Protein AF-S4RSB9-F1 (afdb_monomer)

Organism: Petromyzon marinus (NCBI:txid7757)

Foldseek 3Di:
DAAQQPDKDFDDDPDDLVVVLVLLVFFPWKKKKKKKKWALFAELLVNSKFWAFSVGDTFSEAACDDTPPNAANCLVVQNAPDGPDRHVRNVSHRDITMTIHMDIPSVGDDTGMITHHQQDDPPRTDMDMDIGDMDTHDGDDPD

Secondary structure (DSSP, 8-state):
--STT-EEEEPP-SS-HHHHHHHHHH-SEEEEEEEEEEES---TTTTS-EEE-T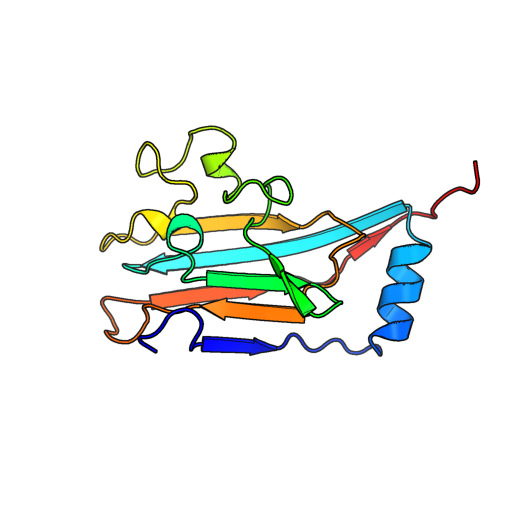TS-EE---TTS-TTSS--HHHHTT--SSTT-SSGGGG-SSS-EEEEEEE--TTTPSP-EEEE----STTTSEEEEEEEEEEEES-----

Radius of gyration: 15.5 Å; Cα contacts (8 Å, |Δi|>4): 371; chains: 1; bounding box: 35×28×47 Å

Solvent-accessible surface area (backbone atoms only — not comparable to full-atom values): 7448 Å² total; per-residue (Å²): 60,59,53,68,37,66,38,73,45,75,58,85,65,98,63,56,68,70,60,53,50,51,51,49,68,47,21,60,44,36,39,30,41,36,36,42,38,31,18,33,21,53,20,50,68,76,65,14,24,38,38,22,24,60,89,66,48,80,36,50,37,41,20,56,31,58,87,78,64,42,20,18,36,38,33,74,68,76,63,22,86,43,82,92,30,31,29,35,39,47,54,50,38,90,53,84,32,59,46,56,30,45,43,57,56,55,91,41,49,56,72,36,32,40,30,35,18,37,37,55,57,65,90,54,14,41,76,50,76,48,79,51,69,78,44,70,43,75,61,48,76,92,125

Nearest PDB structures (foldseek):
  6snb-assembly1_A  TM=2.068E-01  e=1.622E+00  Coxsackievirus A10
  6cv4-assembly1_A  TM=1.527E-01  e=1.059E+00  enterovirus D68

pLDDT: mean 96.24, std 5.79, range [49.41, 98.75]

Structure (mmCIF, N/CA/C/O backbone):
data_AF-S4RSB9-F1
#
_entry.id   AF-S4RSB9-F1
#
loop_
_atom_site.group_PDB
_atom_site.id
_atom_site.type_symbol
_atom_site.label_atom_id
_atom_site.label_alt_id
_atom_site.label_comp_id
_atom_site.label_asym_id
_atom_site.label_entity_id
_atom_site.label_seq_id
_atom_site.pdbx_PDB_ins_code
_atom_site.Cartn_x
_atom_site.Cartn_y
_atom_site.Cartn_z
_atom_site.occupancy
_atom_site.B_iso_or_equiv
_atom_site.auth_seq_id
_atom_site.auth_comp_id
_atom_site.auth_asym_id
_atom_site.auth_atom_id
_atom_site.pdbx_PDB_model_num
ATOM 1 N N . CYS A 1 1 ? -3.432 -10.013 -15.093 1.00 89.88 1 CYS A N 1
ATOM 2 C CA . CYS A 1 1 ? -4.358 -8.900 -14.818 1.00 89.88 1 CYS A CA 1
ATOM 3 C C . CYS A 1 1 ? -3.690 -7.659 -15.384 1.00 89.88 1 CYS A C 1
ATOM 5 O O . CYS A 1 1 ? -2.591 -7.373 -14.948 1.00 89.88 1 CYS A O 1
ATOM 7 N N . GLU A 1 2 ? -4.288 -7.012 -16.389 1.00 94.44 2 GLU A N 1
ATOM 8 C CA . GLU A 1 2 ? -3.672 -5.859 -17.068 1.00 94.44 2 GLU A CA 1
ATOM 9 C C . GLU A 1 2 ? -4.026 -4.541 -16.376 1.00 94.44 2 GLU A C 1
ATOM 11 O O . GLU A 1 2 ? -3.176 -3.904 -15.784 1.00 94.44 2 GLU A O 1
ATOM 16 N N . GLU A 1 3 ? -5.303 -4.162 -16.384 1.00 97.69 3 GLU A N 1
ATOM 17 C CA . GLU A 1 3 ? -5.776 -2.844 -15.956 1.00 97.69 3 GLU A CA 1
ATOM 18 C C . GLU A 1 3 ? -5.445 -2.472 -14.496 1.00 97.69 3 GLU A C 1
ATOM 20 O O . GLU A 1 3 ? -5.325 -3.316 -13.605 1.00 97.69 3 GLU A O 1
ATOM 25 N N . ALA A 1 4 ? -5.380 -1.166 -14.219 1.00 97.94 4 ALA A N 1
ATOM 26 C CA . ALA A 1 4 ? -5.170 -0.644 -12.872 1.00 97.94 4 ALA A CA 1
ATOM 27 C C . ALA A 1 4 ? -6.185 -1.229 -11.869 1.00 97.94 4 ALA A C 1
ATOM 29 O O . ALA A 1 4 ? -7.395 -1.012 -11.967 1.00 97.94 4 ALA A O 1
ATOM 30 N N . GLY A 1 5 ? -5.683 -1.962 -10.874 1.00 97.75 5 GLY A N 1
ATOM 31 C CA . GLY A 1 5 ? -6.495 -2.554 -9.815 1.00 97.75 5 GLY A CA 1
ATOM 32 C C . GLY A 1 5 ? -7.402 -3.720 -10.224 1.00 97.75 5 GLY A C 1
ATOM 33 O O . GLY A 1 5 ? -8.303 -4.042 -9.439 1.00 97.75 5 GLY A O 1
ATOM 34 N N . CYS A 1 6 ? -7.204 -4.358 -11.390 1.00 97.69 6 CYS A N 1
ATOM 35 C CA . CYS A 1 6 ? -8.009 -5.527 -11.776 1.00 97.69 6 CYS A CA 1
ATOM 36 C C . CYS A 1 6 ? -7.836 -6.726 -10.838 1.00 97.69 6 CYS A C 1
ATOM 38 O O . CYS A 1 6 ? -8.755 -7.533 -10.689 1.00 97.69 6 CYS A O 1
ATOM 40 N N . TYR A 1 7 ? -6.690 -6.848 -10.169 1.00 98.00 7 TYR A N 1
ATOM 41 C CA . TYR A 1 7 ? -6.513 -7.805 -9.094 1.00 98.00 7 TYR A CA 1
ATOM 42 C C . TYR A 1 7 ? -7.106 -7.203 -7.830 1.00 98.00 7 TYR A C 1
ATOM 44 O O . TYR A 1 7 ? -6.741 -6.096 -7.435 1.00 98.00 7 TYR A O 1
ATOM 52 N N . ARG A 1 8 ? -7.981 -7.956 -7.162 1.00 98.06 8 ARG A N 1
ATOM 53 C CA . ARG A 1 8 ? -8.557 -7.585 -5.871 1.00 98.06 8 ARG A CA 1
ATOM 54 C C . ARG A 1 8 ? -8.373 -8.713 -4.869 1.00 98.06 8 ARG A C 1
ATOM 56 O O . ARG A 1 8 ? -8.769 -9.852 -5.113 1.00 98.06 8 ARG A O 1
ATOM 63 N N . ARG A 1 9 ? -7.854 -8.370 -3.692 1.00 98.06 9 ARG A N 1
ATOM 64 C CA . ARG A 1 9 ? -7.848 -9.239 -2.516 1.00 98.06 9 ARG A CA 1
ATOM 65 C C . ARG A 1 9 ? -8.652 -8.607 -1.393 1.00 98.06 9 ARG A C 1
ATOM 67 O O . ARG A 1 9 ? -8.167 -7.699 -0.727 1.00 98.06 9 ARG A O 1
ATOM 74 N N . ASP A 1 10 ? -9.848 -9.129 -1.146 1.00 98.06 10 ASP A N 1
ATOM 75 C CA . ASP A 1 10 ? -10.603 -8.813 0.066 1.00 98.06 10 ASP A CA 1
ATOM 76 C C . ASP A 1 10 ? -9.961 -9.474 1.292 1.00 98.06 10 ASP A C 1
ATOM 78 O O . ASP A 1 10 ? -9.631 -10.667 1.279 1.00 98.06 10 ASP A O 1
ATOM 82 N N . VAL A 1 11 ? -9.789 -8.699 2.363 1.00 97.44 11 VAL A N 1
ATOM 83 C CA . VAL A 1 11 ? -9.271 -9.198 3.638 1.00 97.44 11 VAL A CA 1
ATOM 84 C C . VAL A 1 11 ? -10.426 -9.723 4.470 1.00 97.44 11 VAL A C 1
ATOM 86 O O . VAL A 1 11 ? -11.398 -9.018 4.742 1.00 97.44 11 VAL A O 1
ATOM 89 N N . ARG A 1 12 ? -10.311 -10.984 4.886 1.00 95.56 12 ARG A N 1
ATOM 90 C CA . ARG A 1 12 ? -11.262 -11.618 5.795 1.00 95.56 12 ARG A CA 1
ATOM 91 C C . ARG A 1 12 ? -10.702 -11.576 7.207 1.00 95.56 12 ARG A C 1
ATOM 93 O O . ARG A 1 12 ? -9.569 -11.990 7.436 1.00 95.56 12 ARG A O 1
ATOM 100 N N . TYR A 1 13 ? -11.519 -11.080 8.122 1.00 96.19 13 TYR A N 1
ATOM 101 C CA . TYR A 1 13 ? -11.267 -11.108 9.553 1.00 96.19 13 TYR A CA 1
ATOM 102 C C . TYR A 1 13 ? -12.270 -12.057 10.203 1.00 96.19 13 TYR A C 1
ATOM 104 O O . TYR A 1 13 ? -13.412 -12.137 9.751 1.00 96.19 13 TYR A O 1
ATOM 112 N N . ASP A 1 14 ? -11.859 -12.731 11.275 1.00 95.25 14 ASP A N 1
ATOM 113 C CA . ASP A 1 14 ? -12.736 -13.661 12.000 1.00 95.25 14 ASP A CA 1
ATOM 114 C C . ASP A 1 14 ? -13.876 -12.927 12.730 1.00 95.25 14 ASP A C 1
ATOM 116 O O . ASP A 1 14 ? -14.981 -13.448 12.874 1.00 95.25 14 ASP A O 1
ATOM 120 N N . ALA A 1 15 ? -13.626 -11.687 13.165 1.00 95.69 15 ALA A N 1
ATOM 121 C CA . ALA A 1 15 ? -14.614 -10.826 13.807 1.00 95.69 15 ALA A CA 1
ATOM 122 C C . ALA A 1 15 ? -15.393 -9.975 12.791 1.00 95.69 15 ALA A C 1
ATOM 124 O O . ALA A 1 15 ? -14.896 -9.621 11.719 1.00 95.69 15 ALA A O 1
ATOM 125 N N . LYS A 1 16 ? -16.615 -9.563 13.155 1.00 94.56 16 LYS A N 1
ATOM 126 C CA . LYS A 1 16 ? -17.417 -8.660 12.317 1.00 94.56 16 LYS A CA 1
ATOM 127 C C . LYS A 1 16 ? -16.784 -7.267 12.279 1.00 94.56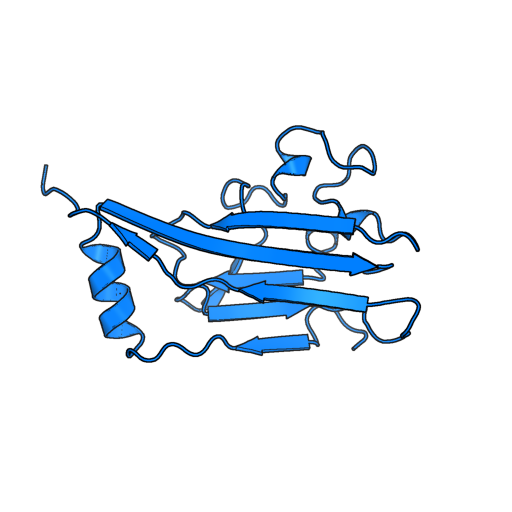 16 LYS A C 1
ATOM 129 O O . LYS A 1 16 ? -16.277 -6.776 13.286 1.00 94.56 16 LYS A O 1
ATOM 134 N N . PHE A 1 17 ? -16.905 -6.578 11.143 1.00 93.19 17 PHE A N 1
ATOM 135 C CA . PHE A 1 17 ? -16.290 -5.258 10.944 1.00 93.19 17 PHE A CA 1
ATOM 136 C C . PHE A 1 17 ? -16.669 -4.229 12.022 1.00 93.19 17 PHE A C 1
ATOM 138 O O . PHE A 1 17 ? -15.802 -3.494 12.482 1.00 93.19 17 PHE A O 1
ATOM 145 N N . HIS A 1 18 ? -17.925 -4.203 12.486 1.00 94.12 18 HIS A N 1
ATOM 146 C CA . HIS A 1 18 ? -18.335 -3.282 13.555 1.00 94.12 18 HIS A CA 1
ATOM 147 C C . HIS A 1 18 ? -17.638 -3.574 14.896 1.00 94.12 18 HIS A C 1
ATOM 149 O O . HIS A 1 18 ? -17.295 -2.640 15.612 1.00 94.12 18 HIS A O 1
ATOM 155 N N . GLN A 1 19 ? -17.365 -4.845 15.216 1.00 97.19 19 GLN A N 1
ATOM 156 C CA . GLN A 1 19 ? -16.633 -5.228 16.430 1.00 97.19 19 GLN A CA 1
ATOM 157 C C . GLN A 1 19 ? -15.171 -4.791 16.333 1.00 97.19 19 GLN A C 1
ATOM 159 O O . GLN A 1 19 ? -14.620 -4.231 17.276 1.00 97.19 19 GLN A O 1
ATOM 164 N N . ILE A 1 20 ? -14.557 -4.981 15.162 1.00 97.75 20 ILE A N 1
ATOM 165 C CA . ILE A 1 20 ? -13.185 -4.535 14.902 1.00 97.75 20 ILE A CA 1
ATOM 166 C C . ILE A 1 20 ? -13.090 -3.010 14.993 1.00 97.75 20 ILE A C 1
ATOM 168 O O . ILE A 1 20 ? -12.156 -2.484 15.586 1.00 97.75 20 ILE A O 1
ATOM 172 N N . ARG A 1 21 ? -14.064 -2.279 14.442 1.00 96.94 21 ARG A N 1
ATOM 173 C CA . ARG A 1 21 ? -14.086 -0.814 14.529 1.00 96.94 21 ARG A CA 1
ATOM 174 C C . ARG A 1 21 ? -14.301 -0.314 15.951 1.00 96.94 21 ARG A C 1
ATOM 176 O O . ARG A 1 21 ? -13.647 0.652 16.325 1.00 96.94 21 ARG A O 1
ATOM 183 N N . ALA A 1 22 ? -15.130 -0.988 16.748 1.00 96.50 22 ALA A N 1
ATOM 184 C CA . ALA A 1 22 ? -15.250 -0.691 18.172 1.00 96.50 22 ALA A CA 1
ATOM 185 C C . ALA A 1 22 ? -13.906 -0.881 18.897 1.00 96.50 22 ALA A C 1
ATOM 187 O O . ALA A 1 22 ? -13.499 0.007 19.639 1.00 96.50 22 ALA A O 1
ATOM 188 N N . LEU A 1 23 ? -13.177 -1.971 18.614 1.00 97.00 23 LEU A N 1
ATOM 189 C CA . LEU A 1 23 ? -11.826 -2.194 19.144 1.00 97.00 23 LEU A CA 1
ATOM 190 C C . LEU A 1 23 ? -10.867 -1.060 18.749 1.00 97.00 23 LEU A C 1
ATOM 192 O O . LEU A 1 23 ? -10.221 -0.484 19.616 1.00 97.00 23 LEU A O 1
ATOM 196 N N . VAL A 1 24 ? -10.807 -0.693 17.464 1.00 97.62 24 VAL A N 1
ATOM 197 C CA . VAL A 1 24 ? -9.929 0.396 16.997 1.00 97.62 24 VAL A CA 1
ATOM 198 C C . VAL A 1 24 ? -10.275 1.732 17.663 1.00 97.62 24 VAL A C 1
ATOM 200 O O . VAL A 1 24 ? -9.374 2.502 17.990 1.00 97.62 24 VAL A O 1
ATOM 203 N N . ALA A 1 25 ? -11.565 2.015 17.866 1.00 96.00 25 ALA A N 1
ATOM 204 C CA . ALA A 1 25 ? -12.027 3.261 18.469 1.00 96.00 25 ALA A CA 1
ATOM 205 C C . ALA A 1 25 ? -11.603 3.401 19.938 1.00 96.00 25 ALA A C 1
ATOM 207 O O . ALA A 1 25 ? -11.242 4.497 20.360 1.00 96.00 25 ALA A O 1
ATOM 208 N N . VAL A 1 26 ? -11.614 2.304 20.702 1.00 96.19 26 VAL A N 1
ATOM 209 C CA . VAL A 1 26 ? -11.241 2.320 22.127 1.00 96.19 26 VAL A CA 1
ATOM 210 C C . VAL A 1 26 ? -9.750 2.095 22.372 1.00 96.19 26 VAL A C 1
ATOM 212 O O . VAL A 1 26 ? -9.309 2.245 23.507 1.00 96.19 26 VAL A O 1
ATOM 215 N N . SER A 1 27 ? -8.966 1.740 21.353 1.00 97.50 27 SER A N 1
ATOM 216 C CA . SER A 1 27 ? -7.517 1.547 21.469 1.00 97.50 27 SER A CA 1
ATOM 217 C C . SER A 1 27 ? -6.733 2.837 21.234 1.00 97.50 27 SER A C 1
ATOM 219 O O . SER A 1 27 ? -7.090 3.657 20.383 1.00 97.50 27 SER A O 1
ATOM 221 N N . SER A 1 28 ? -5.636 3.008 21.977 1.00 96.50 28 SER A N 1
ATOM 222 C CA . SER A 1 28 ? -4.745 4.165 21.823 1.00 96.50 28 SER A CA 1
ATOM 223 C C . SER A 1 28 ? -3.959 4.098 20.514 1.00 96.50 28 SER A C 1
ATOM 225 O O . SER A 1 28 ? -3.773 5.113 19.848 1.00 96.50 28 SER A O 1
ATOM 227 N N . ASP A 1 29 ? -3.549 2.892 20.123 1.00 97.06 29 ASP A N 1
ATOM 228 C CA . ASP A 1 29 ? -2.774 2.627 18.915 1.00 97.06 29 ASP A CA 1
ATOM 229 C C . ASP A 1 29 ? -3.317 1.395 18.183 1.00 97.06 29 ASP A C 1
ATOM 231 O O . ASP A 1 29 ? -3.747 0.425 18.815 1.00 97.06 29 ASP A O 1
ATOM 235 N N . CYS A 1 30 ? -3.278 1.435 16.851 1.00 98.25 30 CYS A N 1
ATOM 236 C CA . CYS A 1 30 ? -3.495 0.263 16.018 1.00 98.25 30 CYS A CA 1
ATOM 237 C C . CYS A 1 30 ? -2.592 0.305 14.791 1.00 98.25 30 CYS A C 1
ATOM 239 O O . CYS A 1 30 ? -2.484 1.326 14.116 1.00 98.25 30 CYS A O 1
ATOM 241 N N . GLU A 1 31 ? -2.057 -0.854 14.439 1.00 98.44 31 GLU A N 1
ATOM 242 C CA . GLU A 1 31 ? -1.178 -1.042 13.298 1.00 98.44 31 GLU A CA 1
ATOM 243 C C . GLU A 1 31 ? -1.606 -2.253 12.464 1.00 98.44 31 GLU A C 1
ATOM 245 O O . GLU A 1 31 ? -2.196 -3.223 12.960 1.00 98.44 31 GLU A O 1
ATOM 250 N N . GLN A 1 32 ? -1.272 -2.223 11.179 1.00 98.50 32 GLN A N 1
ATOM 251 C CA . GLN A 1 32 ? -1.381 -3.381 10.306 1.00 98.50 32 GLN A CA 1
ATOM 252 C C . GLN A 1 32 ? -0.211 -3.414 9.326 1.00 9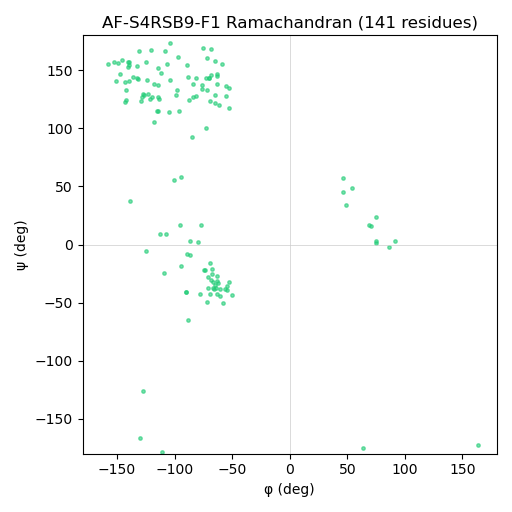8.50 32 GLN A C 1
ATOM 254 O O . GLN A 1 32 ? 0.033 -2.455 8.598 1.00 98.50 32 GLN A O 1
ATOM 259 N N . HIS A 1 33 ? 0.520 -4.526 9.316 1.00 98.69 33 HIS A N 1
ATOM 260 C CA . HIS A 1 33 ? 1.667 -4.703 8.431 1.00 98.69 33 HIS A CA 1
ATOM 261 C C . HIS A 1 33 ? 1.224 -4.997 6.996 1.00 98.69 33 HIS A C 1
ATOM 263 O O . HIS A 1 33 ? 0.339 -5.829 6.782 1.00 98.69 33 HIS A O 1
ATOM 269 N N . VAL A 1 34 ? 1.880 -4.375 6.021 1.00 98.75 34 VAL A N 1
ATOM 270 C CA . VAL A 1 34 ? 1.708 -4.660 4.595 1.00 98.75 34 VAL A CA 1
ATOM 271 C C . VAL A 1 34 ? 3.067 -4.829 3.930 1.00 98.75 34 VAL A C 1
ATOM 273 O O . VAL A 1 34 ? 4.021 -4.129 4.262 1.00 98.75 34 VAL A O 1
ATOM 276 N N . LYS A 1 35 ? 3.152 -5.766 2.987 1.00 98.69 35 LYS A N 1
ATOM 277 C CA . LYS A 1 35 ? 4.332 -5.991 2.151 1.00 98.69 35 LYS A CA 1
ATOM 278 C C . LYS A 1 35 ? 3.910 -6.275 0.725 1.00 98.69 35 LYS A C 1
ATOM 280 O O . LYS A 1 35 ? 2.947 -7.008 0.504 1.00 98.69 35 LYS A O 1
ATOM 285 N N . LEU A 1 36 ? 4.665 -5.729 -0.214 1.00 98.69 36 LEU A N 1
ATOM 286 C CA . LEU A 1 36 ? 4.590 -6.037 -1.629 1.00 98.69 36 LEU A CA 1
ATOM 287 C C . LEU A 1 36 ? 5.987 -6.422 -2.109 1.00 98.69 36 LEU A C 1
ATOM 289 O O . LEU A 1 36 ? 6.948 -5.701 -1.860 1.00 98.69 36 LEU A O 1
ATOM 293 N N . HIS A 1 37 ? 6.094 -7.564 -2.775 1.00 98.50 37 HIS A N 1
ATOM 294 C CA . HIS A 1 37 ? 7.265 -7.976 -3.534 1.00 98.50 37 HIS A CA 1
ATOM 295 C C . HIS A 1 37 ? 6.871 -8.014 -5.004 1.00 98.50 37 HIS A C 1
ATOM 297 O O . HIS A 1 37 ? 5.874 -8.645 -5.345 1.00 98.50 37 HIS A O 1
ATOM 303 N N . CYS A 1 38 ? 7.602 -7.315 -5.858 1.00 98.50 38 CYS A N 1
ATOM 304 C CA . CYS A 1 38 ? 7.148 -6.996 -7.206 1.00 98.50 38 CYS A CA 1
ATOM 305 C C . CYS A 1 38 ? 8.284 -7.103 -8.220 1.00 98.50 38 CYS A C 1
ATOM 307 O O . CYS A 1 38 ? 9.452 -6.897 -7.884 1.00 98.50 38 CYS A O 1
ATOM 309 N N . ARG A 1 39 ? 7.926 -7.397 -9.465 1.00 98.38 39 ARG A N 1
ATOM 310 C CA . ARG A 1 39 ? 8.830 -7.405 -10.609 1.00 98.38 39 ARG A CA 1
ATOM 311 C C . ARG A 1 39 ? 8.081 -6.880 -11.820 1.00 98.38 39 ARG A C 1
ATOM 313 O O . ARG A 1 39 ? 7.054 -7.456 -12.159 1.00 98.38 39 ARG A O 1
ATOM 320 N N . HIS A 1 40 ? 8.610 -5.819 -12.426 1.00 97.75 40 HIS A N 1
ATOM 321 C CA . HIS A 1 40 ? 8.061 -5.156 -13.608 1.00 97.75 40 HIS A CA 1
ATOM 322 C C . HIS A 1 40 ? 6.551 -4.903 -13.507 1.00 97.75 40 HIS A C 1
ATOM 324 O O . HIS A 1 40 ? 5.785 -5.414 -14.307 1.00 97.75 40 HIS A O 1
ATOM 330 N N . ILE A 1 41 ? 6.132 -4.185 -12.461 1.00 97.62 41 ILE A N 1
ATOM 331 C CA . ILE A 1 41 ? 4.745 -3.732 -12.327 1.00 97.62 41 ILE A CA 1
ATOM 332 C C . ILE A 1 41 ? 4.716 -2.213 -12.148 1.00 97.62 41 ILE A C 1
ATOM 334 O O . ILE A 1 41 ? 5.651 -1.612 -11.609 1.00 97.62 41 ILE A O 1
ATOM 338 N N . ARG A 1 42 ? 3.589 -1.597 -12.478 1.00 96.69 42 ARG A N 1
ATOM 339 C CA . ARG A 1 42 ? 3.175 -0.272 -12.014 1.00 96.69 42 ARG A CA 1
ATOM 340 C C . ARG A 1 42 ? 2.511 -0.388 -10.650 1.00 96.69 42 ARG A C 1
ATOM 342 O O . ARG A 1 42 ? 1.689 -1.275 -10.418 1.00 96.69 42 ARG A O 1
ATOM 349 N N . PHE A 1 43 ? 2.820 0.541 -9.749 1.00 97.38 43 PHE A N 1
ATOM 350 C CA . PHE A 1 43 ? 2.286 0.504 -8.395 1.00 97.38 43 PHE A CA 1
ATOM 351 C C . PHE A 1 43 ? 1.621 1.826 -7.997 1.00 97.38 43 PHE A C 1
ATOM 353 O O . PHE A 1 43 ? 0.666 2.263 -8.647 1.00 97.38 43 PHE A O 1
ATOM 360 N N . LEU A 1 44 ? 2.033 2.412 -6.879 1.00 95.38 44 LEU A N 1
ATOM 361 C CA . LEU A 1 44 ? 1.283 3.429 -6.163 1.00 95.38 44 LEU A CA 1
ATOM 362 C C . LEU A 1 44 ? 1.407 4.791 -6.847 1.00 95.38 44 LEU A C 1
ATOM 364 O O . LEU A 1 44 ? 0.396 5.466 -7.036 1.00 95.38 44 LEU A O 1
ATOM 368 N N . GLY A 1 45 ? 2.611 5.148 -7.299 1.00 92.25 45 GLY A N 1
ATOM 369 C CA . GLY A 1 45 ? 2.881 6.406 -7.997 1.00 92.25 45 GLY A CA 1
ATOM 370 C C . GLY A 1 45 ? 2.136 6.546 -9.323 1.00 92.25 45 GLY A C 1
ATOM 371 O O . GLY A 1 45 ? 1.747 7.647 -9.701 1.00 92.25 45 GLY A O 1
ATOM 372 N N . ALA A 1 46 ? 1.897 5.431 -10.013 1.00 92.81 46 ALA A N 1
ATOM 373 C CA . ALA A 1 46 ? 1.118 5.413 -11.249 1.00 92.81 46 ALA A CA 1
ATOM 374 C C . ALA A 1 46 ? -0.401 5.276 -11.014 1.00 92.81 46 ALA A C 1
ATOM 376 O O . ALA A 1 46 ? -1.172 5.373 -11.967 1.00 92.81 46 ALA A O 1
ATOM 377 N N . GLY A 1 47 ? -0.844 5.010 -9.779 1.00 95.62 47 GLY A N 1
ATOM 378 C CA . GLY A 1 47 ? -2.249 4.734 -9.461 1.00 95.62 47 GLY A CA 1
ATOM 379 C C . GLY A 1 47 ? -2.732 3.339 -9.879 1.00 95.62 47 GLY A C 1
ATOM 380 O O . GLY A 1 47 ? -3.928 3.142 -10.079 1.00 95.62 47 GLY A O 1
ATOM 381 N N . TRP A 1 48 ? -1.825 2.369 -10.016 1.00 97.56 48 TRP A N 1
ATOM 382 C CA . TRP A 1 48 ? -2.126 0.989 -10.429 1.00 97.56 48 TRP A CA 1
ATOM 383 C C . TRP A 1 48 ? -2.323 0.034 -9.252 1.00 97.56 48 TRP A C 1
ATOM 385 O O . TRP A 1 48 ? -2.952 -1.015 -9.404 1.00 97.56 48 TRP A O 1
ATOM 395 N N . GLY A 1 49 ? -1.840 0.418 -8.069 1.00 97.62 49 GLY A N 1
ATOM 396 C CA . GLY A 1 49 ? -2.085 -0.288 -6.819 1.00 97.62 49 GLY A CA 1
ATOM 397 C C . GLY A 1 49 ? -2.508 0.650 -5.694 1.00 97.62 49 GLY A C 1
ATOM 398 O O . GLY A 1 49 ? -2.032 1.778 -5.587 1.00 97.62 49 GLY A O 1
ATOM 399 N N . TRP A 1 50 ? -3.422 0.176 -4.850 1.00 98.50 50 TRP A N 1
ATOM 400 C CA . TRP A 1 50 ? -3.870 0.874 -3.644 1.00 98.50 50 TRP A CA 1
ATOM 401 C C . TRP A 1 50 ? -4.472 -0.121 -2.658 1.00 98.50 50 TRP A C 1
ATOM 403 O O . TRP A 1 50 ? -5.008 -1.165 -3.040 1.00 98.50 50 TRP A O 1
ATOM 413 N N . TRP A 1 51 ? -4.451 0.223 -1.376 1.00 98.62 51 TRP A N 1
ATOM 414 C CA . TRP A 1 51 ? -5.277 -0.467 -0.393 1.00 98.62 51 TRP A CA 1
ATOM 415 C C . TRP A 1 51 ? -6.566 0.311 -0.132 1.00 98.62 51 TRP A C 1
ATOM 417 O O . TRP A 1 51 ? -6.693 1.487 -0.473 1.00 98.62 51 TRP A O 1
ATOM 427 N N . VAL A 1 52 ? -7.558 -0.365 0.431 1.00 98.62 52 VAL A N 1
ATOM 428 C CA . VAL A 1 52 ? -8.878 0.193 0.725 1.00 98.62 52 VAL A CA 1
ATOM 429 C C . VAL A 1 52 ? -9.070 0.216 2.233 1.00 98.62 52 VAL A C 1
ATOM 431 O O . VAL A 1 52 ? -8.90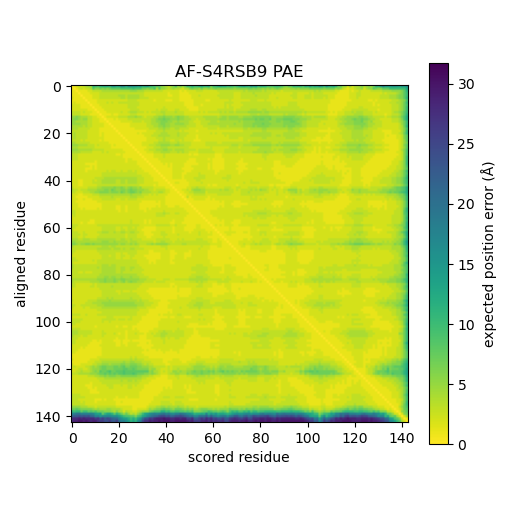5 -0.815 2.889 1.00 98.62 52 VAL A O 1
ATOM 434 N N . SER A 1 53 ? -9.416 1.375 2.783 1.00 98.12 53 SER A N 1
ATOM 435 C CA . SER A 1 53 ? -9.723 1.546 4.204 1.00 98.12 53 SER A CA 1
ATOM 436 C C . SER A 1 53 ? -11.020 0.848 4.604 1.00 98.12 53 SER A C 1
ATOM 438 O O . SER A 1 53 ? -11.817 0.412 3.766 1.00 98.12 53 SER A O 1
ATOM 440 N N . TRP A 1 54 ? -11.258 0.749 5.911 1.00 97.12 54 TRP A N 1
ATOM 441 C CA . TRP A 1 54 ? -12.452 0.099 6.456 1.00 97.12 54 TRP A CA 1
ATOM 442 C C . TRP A 1 54 ? -13.768 0.668 5.892 1.00 97.12 54 TRP A C 1
AT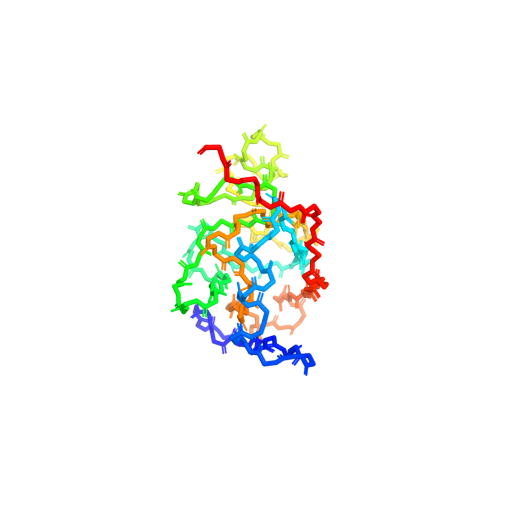OM 444 O O . TRP A 1 54 ?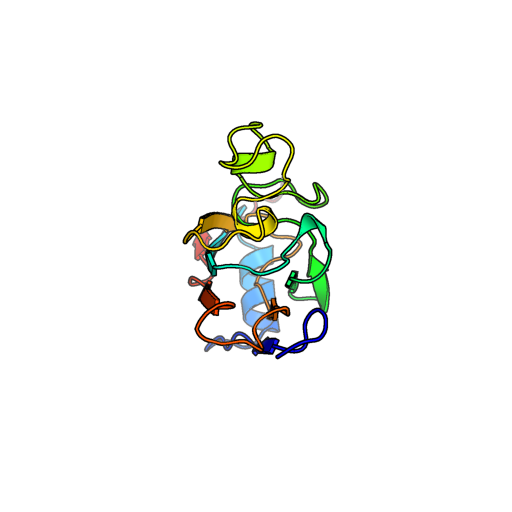 -14.712 -0.084 5.643 1.00 97.12 54 TRP A O 1
ATOM 454 N N . ASP A 1 55 ? -13.806 1.978 5.644 1.00 96.56 55 ASP A N 1
ATOM 455 C CA . ASP A 1 55 ? -14.946 2.737 5.114 1.00 96.56 55 ASP A CA 1
ATOM 456 C C . ASP A 1 55 ? -15.018 2.747 3.575 1.00 96.56 55 ASP A C 1
ATOM 458 O O . ASP A 1 55 ? -15.926 3.342 3.003 1.00 96.56 55 ASP A O 1
ATOM 462 N N . GLY A 1 56 ? -14.109 2.049 2.887 1.00 97.31 56 GLY A N 1
ATOM 463 C CA . GLY A 1 56 ? -14.143 1.887 1.433 1.00 97.31 56 GLY A CA 1
ATOM 464 C C . GLY A 1 56 ? -13.368 2.937 0.636 1.00 97.31 56 GLY A C 1
ATOM 465 O O . GLY A 1 56 ? -13.373 2.867 -0.595 1.00 97.31 56 GLY A O 1
ATOM 466 N N . ARG A 1 57 ? -12.673 3.880 1.284 1.00 97.88 57 ARG A N 1
ATOM 467 C CA . ARG A 1 57 ? -11.827 4.851 0.574 1.00 97.88 57 ARG A CA 1
ATOM 468 C C . ARG A 1 57 ? -10.562 4.188 0.036 1.00 97.88 57 ARG A C 1
ATOM 470 O O . ARG A 1 57 ? -9.975 3.311 0.668 1.00 97.88 57 ARG A O 1
ATOM 477 N N . ARG A 1 58 ? -10.133 4.619 -1.151 1.00 97.75 58 ARG A N 1
ATOM 478 C CA . ARG A 1 58 ? -8.841 4.223 -1.725 1.00 97.75 58 ARG A CA 1
ATOM 479 C C . ARG A 1 58 ? -7.732 4.998 -1.028 1.00 97.75 58 ARG A C 1
ATOM 481 O O . ARG A 1 58 ? -7.837 6.210 -0.860 1.00 97.75 58 ARG A O 1
ATOM 488 N N . MET A 1 59 ? -6.678 4.294 -0.649 1.00 97.81 59 MET A N 1
ATOM 489 C CA . MET A 1 59 ? -5.558 4.848 0.090 1.00 97.81 59 MET A CA 1
ATOM 490 C C . MET A 1 59 ? -4.302 4.777 -0.778 1.00 97.81 59 MET A C 1
ATOM 492 O O . MET A 1 59 ? -3.808 3.696 -1.092 1.00 97.81 59 MET A O 1
ATOM 496 N N . PHE A 1 60 ? -3.787 5.951 -1.140 1.00 95.56 60 PHE A N 1
ATOM 497 C CA . PHE A 1 60 ? -2.584 6.121 -1.960 1.00 95.56 60 PHE A CA 1
ATOM 498 C C . PHE A 1 60 ? -1.377 6.462 -1.081 1.00 95.56 60 PHE A C 1
ATOM 500 O O . PHE A 1 60 ? -0.746 7.499 -1.216 1.00 95.56 60 PHE A O 1
ATOM 507 N N . HIS A 1 61 ? -1.109 5.614 -0.099 1.00 97.38 61 HIS A N 1
ATOM 508 C CA . HIS A 1 61 ? 0.160 5.552 0.627 1.00 97.38 61 HIS A CA 1
ATOM 509 C C . HIS A 1 61 ? 0.364 4.096 1.044 1.00 97.38 61 HIS A C 1
ATOM 511 O O . HIS A 1 61 ? -0.613 3.346 1.155 1.00 97.38 61 HIS A O 1
ATOM 517 N N . TRP A 1 62 ? 1.604 3.686 1.273 1.00 98.31 62 TRP A N 1
ATOM 518 C CA . TRP A 1 62 ? 1.919 2.328 1.711 1.00 98.31 62 TRP A CA 1
ATOM 519 C C . TRP A 1 62 ? 2.424 2.286 3.154 1.00 98.31 62 TRP A C 1
ATOM 521 O O . TRP A 1 62 ? 2.484 3.305 3.842 1.00 98.31 62 TRP A O 1
ATOM 531 N N . GLY A 1 63 ? 2.766 1.086 3.628 1.00 98.25 63 GLY A N 1
ATOM 532 C CA . GLY A 1 63 ? 3.339 0.887 4.953 1.00 98.25 63 GLY A CA 1
ATOM 533 C C . GLY A 1 63 ? 4.561 1.780 5.188 1.00 98.25 63 GLY A C 1
ATOM 534 O O . GLY A 1 63 ? 5.425 1.900 4.321 1.00 98.25 63 GLY A O 1
ATOM 535 N N . GLY A 1 64 ? 4.617 2.408 6.364 1.00 97.69 64 GLY A N 1
ATOM 536 C CA . GLY A 1 64 ? 5.697 3.315 6.760 1.00 97.69 64 GLY A CA 1
ATOM 537 C C . GLY A 1 64 ? 5.666 4.700 6.102 1.00 97.69 64 GLY A C 1
ATOM 538 O O . GLY A 1 64 ? 6.570 5.489 6.352 1.00 97.69 64 GLY A O 1
ATOM 539 N N . ALA A 1 65 ? 4.652 5.012 5.290 1.00 97.81 65 ALA A N 1
ATOM 540 C CA . ALA A 1 65 ? 4.442 6.346 4.737 1.00 97.81 65 ALA A CA 1
ATOM 541 C C . ALA A 1 65 ? 3.260 7.062 5.396 1.00 97.81 65 ALA A C 1
ATOM 543 O O . ALA A 1 65 ? 2.320 6.437 5.893 1.00 97.81 65 ALA A O 1
ATOM 544 N N . GLU A 1 66 ? 3.287 8.393 5.367 1.00 94.88 66 GLU A N 1
ATOM 545 C CA . GLU A 1 66 ? 2.203 9.207 5.909 1.00 94.88 66 GLU A CA 1
ATOM 546 C C . GLU A 1 66 ? 0.936 9.112 5.039 1.00 94.88 66 GLU A C 1
ATOM 548 O O . GLU A 1 66 ? 1.031 9.062 3.803 1.00 94.88 66 GLU A O 1
ATOM 553 N N . PRO A 1 67 ? -0.269 9.112 5.639 1.00 92.12 67 PRO A N 1
ATOM 554 C CA . PRO A 1 67 ? -1.515 9.144 4.884 1.00 92.12 67 PRO A CA 1
ATOM 555 C C . PRO A 1 67 ? -1.586 10.332 3.918 1.00 92.12 67 PRO A C 1
ATOM 557 O O . PRO A 1 67 ? -1.414 11.477 4.315 1.00 92.12 67 PRO A O 1
ATOM 560 N N . GLY A 1 68 ? -1.888 10.055 2.647 1.00 88.75 68 GLY A N 1
ATOM 561 C CA . GLY A 1 68 ? -2.010 11.083 1.603 1.00 88.75 68 GLY A CA 1
ATOM 562 C C . GLY A 1 68 ? -0.695 11.464 0.918 1.00 88.75 68 GLY A C 1
ATOM 563 O O . GLY A 1 68 ? -0.724 12.241 -0.029 1.00 88.75 68 GLY A O 1
ATOM 564 N N . SER A 1 69 ? 0.434 10.884 1.332 1.00 95.12 69 SER A N 1
ATOM 565 C CA . SER A 1 69 ? 1.753 11.186 0.761 1.00 95.12 69 SER A CA 1
ATOM 566 C C . SER A 1 69 ? 1.953 10.732 -0.687 1.00 95.12 69 SER A C 1
ATOM 568 O O . SER A 1 69 ? 2.866 11.224 -1.345 1.00 95.12 69 SER A O 1
ATOM 570 N N . GLY A 1 70 ? 1.167 9.774 -1.193 1.00 96.31 70 GLY A N 1
ATOM 571 C CA . GLY A 1 70 ? 1.440 9.174 -2.502 1.00 96.31 70 GLY A CA 1
ATOM 572 C C . GLY A 1 70 ? 2.700 8.304 -2.516 1.00 96.31 70 GLY A C 1
ATOM 573 O O . GLY A 1 70 ? 3.228 8.044 -3.592 1.00 96.31 70 GLY A O 1
ATOM 574 N N . LYS A 1 71 ? 3.218 7.896 -1.348 1.00 98.25 71 LYS A N 1
ATOM 575 C CA . LYS A 1 71 ? 4.548 7.286 -1.198 1.00 98.25 71 LYS A CA 1
ATOM 576 C C . LYS A 1 71 ? 4.533 5.988 -0.383 1.00 98.25 71 LYS A C 1
ATOM 578 O O . LYS A 1 71 ? 3.561 5.660 0.304 1.00 98.25 71 LYS A O 1
ATOM 583 N N . CYS A 1 72 ? 5.646 5.267 -0.460 1.00 98.50 72 CYS A N 1
ATOM 584 C CA . CYS A 1 72 ? 6.055 4.197 0.448 1.00 98.50 72 CYS A CA 1
ATOM 585 C C . CYS A 1 72 ? 7.151 4.699 1.402 1.00 98.50 72 CYS A C 1
ATOM 587 O O . CYS A 1 72 ? 7.659 5.808 1.236 1.00 98.50 72 CYS A O 1
ATOM 589 N N . ALA A 1 73 ? 7.549 3.884 2.385 1.00 98.50 73 ALA A N 1
ATOM 590 C CA . ALA A 1 73 ? 8.584 4.246 3.360 1.00 98.50 73 ALA A CA 1
ATOM 591 C C . ALA A 1 73 ? 9.878 4.791 2.718 1.00 98.50 73 ALA A C 1
ATOM 593 O O . ALA A 1 73 ? 10.406 5.807 3.166 1.00 98.50 73 ALA A O 1
ATOM 594 N N . CYS A 1 74 ? 10.364 4.170 1.634 1.00 98.56 74 CYS A N 1
ATOM 595 C CA . CYS A 1 74 ? 11.567 4.647 0.945 1.00 98.56 74 CYS A CA 1
ATOM 596 C C . CYS A 1 74 ? 11.365 6.013 0.274 1.00 98.56 74 CYS A C 1
ATOM 598 O O . CYS A 1 74 ? 12.289 6.819 0.232 1.00 98.56 74 CYS A O 1
ATOM 600 N N . GLY A 1 75 ? 10.152 6.306 -0.209 1.00 98.25 75 GLY A N 1
ATOM 601 C CA . GLY A 1 75 ? 9.835 7.573 -0.865 1.00 98.25 75 GLY A CA 1
ATOM 602 C C . GLY A 1 75 ? 9.720 8.727 0.126 1.00 98.25 75 GLY A C 1
ATOM 603 O O . GLY A 1 75 ? 9.869 9.886 -0.259 1.00 98.25 75 GLY A O 1
ATOM 604 N N . MET A 1 76 ? 9.459 8.433 1.403 1.00 98.31 76 MET A N 1
ATOM 605 C CA . MET A 1 76 ? 9.488 9.434 2.474 1.00 98.31 76 MET A CA 1
ATOM 606 C C . MET A 1 76 ? 10.911 9.894 2.798 1.00 98.31 76 MET A C 1
ATOM 608 O O . MET A 1 76 ? 11.093 11.013 3.259 1.00 98.31 76 MET A O 1
ATOM 612 N N . THR A 1 77 ? 11.903 9.034 2.568 1.00 98.06 77 THR A N 1
ATOM 613 C CA . THR A 1 77 ? 13.312 9.274 2.918 1.00 98.06 77 THR A CA 1
ATOM 614 C C . THR A 1 77 ? 14.215 9.430 1.695 1.00 98.06 77 THR A C 1
ATOM 616 O O . THR A 1 77 ? 15.433 9.421 1.842 1.00 98.06 77 THR A O 1
ATOM 619 N N . ASP A 1 78 ? 13.628 9.525 0.497 1.00 97.56 78 ASP A N 1
ATOM 620 C CA . ASP A 1 78 ? 14.324 9.559 -0.796 1.00 97.56 78 ASP A CA 1
ATOM 621 C C . ASP A 1 78 ? 15.377 8.443 -0.958 1.00 97.56 78 ASP A C 1
ATOM 623 O O . ASP A 1 78 ? 16.407 8.603 -1.609 1.00 97.56 78 ASP A O 1
ATOM 627 N N . SER A 1 79 ? 15.094 7.277 -0.370 1.00 98.12 79 SER A N 1
ATOM 628 C CA . SER A 1 79 ? 15.984 6.111 -0.323 1.00 98.12 79 SER A CA 1
ATOM 629 C C . SER A 1 79 ? 15.537 4.964 -1.234 1.00 98.12 79 SER A C 1
ATOM 631 O O . SER A 1 79 ? 16.080 3.860 -1.157 1.00 98.12 79 SER A O 1
ATOM 633 N N . CYS A 1 80 ? 14.534 5.187 -2.091 1.00 98.38 80 CYS A N 1
ATOM 634 C CA . CYS A 1 80 ? 14.089 4.160 -3.030 1.00 98.38 80 CYS A CA 1
ATOM 635 C C . CYS A 1 80 ? 15.204 3.792 -4.017 1.00 98.38 80 CYS A C 1
ATOM 637 O O . CYS A 1 80 ? 15.977 4.644 -4.454 1.00 98.38 80 CYS A O 1
ATOM 639 N N . TYR A 1 81 ? 15.246 2.520 -4.425 1.00 97.31 81 TYR A N 1
ATOM 640 C CA . TYR A 1 81 ? 16.276 2.004 -5.334 1.00 97.31 81 TYR A CA 1
ATOM 641 C C . TYR A 1 81 ? 16.366 2.774 -6.656 1.00 97.31 81 TYR A C 1
ATOM 643 O O . TYR A 1 81 ? 17.458 2.951 -7.190 1.00 97.31 81 TYR A O 1
ATOM 651 N N . ALA A 1 82 ? 15.218 3.185 -7.196 1.00 96.94 82 ALA A N 1
ATOM 652 C CA . ALA A 1 82 ? 15.140 4.050 -8.361 1.00 96.94 82 ALA A CA 1
ATOM 653 C C . ALA A 1 82 ? 14.964 5.505 -7.882 1.00 96.94 82 ALA A C 1
ATOM 655 O O . ALA A 1 82 ? 13.927 5.812 -7.282 1.00 96.94 82 ALA A O 1
ATOM 656 N N . PRO A 1 83 ? 15.937 6.402 -8.137 1.00 96.62 83 PRO A N 1
ATOM 657 C CA . PRO A 1 83 ? 15.871 7.787 -7.676 1.00 96.62 83 PRO A CA 1
ATOM 658 C C . PRO A 1 83 ? 14.592 8.501 -8.129 1.00 96.62 83 PRO A C 1
ATOM 660 O O . PRO A 1 83 ? 14.168 8.375 -9.279 1.00 96.62 83 PRO A O 1
ATOM 663 N N . GLY A 1 84 ? 13.972 9.254 -7.217 1.00 95.94 84 GLY A N 1
ATOM 664 C CA . GLY A 1 84 ? 12.757 10.033 -7.484 1.00 95.94 84 GLY A CA 1
ATOM 665 C C . GLY A 1 84 ? 11.461 9.219 -7.592 1.00 95.94 84 GLY A C 1
ATOM 666 O O . GLY A 1 84 ? 10.404 9.800 -7.840 1.00 95.94 84 GLY A O 1
ATOM 667 N N . LYS A 1 85 ? 11.498 7.892 -7.410 1.00 97.88 85 LYS A N 1
ATOM 668 C CA . LYS A 1 85 ? 10.280 7.071 -7.360 1.00 97.88 85 LYS A CA 1
ATOM 669 C C . LYS A 1 85 ? 9.631 7.117 -5.971 1.00 97.88 85 LYS A C 1
ATOM 671 O O . LYS A 1 85 ? 10.342 7.121 -4.970 1.00 97.88 85 LYS A O 1
ATOM 676 N N . PRO A 1 86 ? 8.287 7.112 -5.888 1.00 97.94 86 PRO A N 1
ATOM 677 C CA . PRO A 1 86 ? 7.582 7.150 -4.605 1.00 97.94 86 PRO A CA 1
ATOM 678 C C . PRO A 1 86 ? 7.648 5.827 -3.827 1.00 97.94 86 PRO A C 1
ATOM 680 O O . PRO A 1 86 ? 7.465 5.824 -2.609 1.00 97.94 86 PRO A O 1
ATOM 683 N N . CYS A 1 87 ? 7.906 4.720 -4.522 1.00 98.62 87 CYS A N 1
ATOM 684 C CA . CYS A 1 87 ? 8.041 3.375 -3.973 1.00 98.62 87 CYS A CA 1
ATOM 685 C C . CYS A 1 87 ? 9.085 2.592 -4.771 1.00 98.62 87 CYS A C 1
ATOM 687 O O . CYS A 1 87 ? 9.327 2.887 -5.946 1.00 98.62 87 CYS A O 1
ATOM 689 N N . ASN A 1 88 ? 9.650 1.540 -4.181 1.00 98.69 88 ASN A N 1
ATOM 690 C CA . ASN A 1 88 ? 10.564 0.652 -4.895 1.00 98.69 88 ASN A CA 1
ATOM 691 C C . ASN A 1 88 ? 9.862 -0.074 -6.052 1.00 98.69 88 ASN A C 1
ATOM 693 O O . ASN A 1 88 ? 10.448 -0.226 -7.121 1.00 98.69 88 ASN A O 1
ATOM 697 N N . CYS A 1 89 ? 8.603 -0.475 -5.873 1.00 98.31 89 CYS A N 1
ATOM 698 C CA . CYS A 1 89 ? 7.802 -1.115 -6.914 1.00 98.31 89 CYS A CA 1
ATOM 699 C C . CYS A 1 89 ? 7.410 -0.182 -8.067 1.00 98.31 89 CYS A C 1
ATOM 701 O O . CYS A 1 89 ? 7.077 -0.672 -9.136 1.00 98.31 89 CYS A O 1
ATOM 703 N N . ASP A 1 90 ? 7.512 1.142 -7.910 1.00 98.12 90 ASP A N 1
ATOM 704 C CA . ASP A 1 90 ? 7.301 2.096 -9.011 1.00 98.12 90 ASP A CA 1
ATOM 705 C C . ASP A 1 90 ? 8.529 2.237 -9.936 1.00 98.12 90 ASP A C 1
ATOM 707 O O . ASP A 1 90 ? 8.515 3.028 -10.889 1.00 98.12 90 ASP A O 1
ATOM 711 N N . ALA A 1 91 ? 9.599 1.472 -9.678 1.00 97.75 91 ALA A N 1
ATOM 712 C CA . ALA A 1 91 ? 10.721 1.328 -10.602 1.00 97.75 91 ALA A CA 1
ATOM 713 C C . ALA A 1 91 ? 10.288 0.691 -11.932 1.00 97.75 91 ALA A C 1
ATOM 715 O O . ALA A 1 91 ? 10.834 1.057 -12.970 1.00 97.75 91 ALA A O 1
ATOM 716 N N . ASN A 1 92 ? 9.297 -0.212 -11.894 1.00 96.81 92 ASN A N 1
ATOM 717 C CA . ASN A 1 92 ? 8.809 -0.974 -13.044 1.00 96.81 92 ASN A CA 1
ATOM 718 C C . ASN A 1 92 ? 9.945 -1.580 -13.899 1.00 96.81 92 ASN A C 1
ATOM 720 O O . ASN A 1 92 ? 9.966 -1.486 -15.125 1.00 96.81 92 ASN A O 1
ATOM 724 N N . ASP A 1 93 ? 10.938 -2.178 -13.241 1.00 97.25 93 ASP A N 1
ATOM 725 C CA . ASP A 1 93 ? 12.088 -2.815 -13.877 1.00 97.25 93 ASP A CA 1
ATOM 726 C C . ASP A 1 93 ? 12.004 -4.343 -13.748 1.00 97.25 93 ASP A C 1
ATOM 728 O O . ASP A 1 93 ? 11.213 -4.899 -12.989 1.00 97.25 93 ASP A O 1
ATOM 732 N N . HIS A 1 94 ? 12.821 -5.065 -14.510 1.00 97.12 94 HIS A N 1
ATOM 733 C CA . HIS A 1 94 ? 12.845 -6.532 -14.479 1.00 97.12 94 HIS A CA 1
ATOM 734 C C . HIS A 1 94 ? 13.581 -7.107 -13.250 1.00 97.12 94 HIS A C 1
ATOM 736 O O . HIS A 1 94 ? 13.958 -8.286 -13.251 1.00 97.12 94 HIS A O 1
ATOM 742 N N . ILE A 1 95 ? 13.791 -6.292 -12.211 1.00 97.94 95 ILE A N 1
ATOM 743 C CA . ILE A 1 95 ? 14.456 -6.642 -10.957 1.00 97.94 95 ILE A CA 1
ATOM 744 C C . ILE A 1 95 ? 13.381 -6.811 -9.881 1.00 97.94 95 ILE A C 1
ATOM 746 O O . ILE A 1 95 ? 12.400 -6.079 -9.829 1.00 97.94 95 ILE A O 1
ATOM 750 N N . TRP A 1 96 ? 13.560 -7.797 -9.006 1.00 98.38 96 TRP A N 1
ATOM 751 C CA . TRP A 1 96 ? 12.683 -7.952 -7.853 1.00 98.38 96 TRP A CA 1
ATOM 752 C C . TRP A 1 96 ? 12.899 -6.813 -6.853 1.00 98.38 96 TRP A C 1
ATOM 754 O O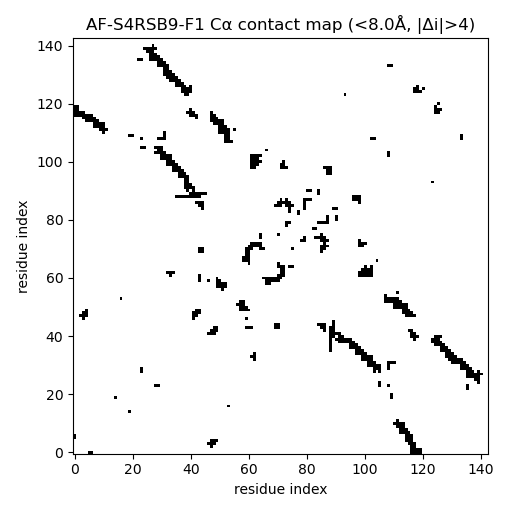 . TRP A 1 96 ? 14.008 -6.600 -6.359 1.00 98.38 96 TRP A O 1
ATOM 764 N N . ARG A 1 97 ? 11.823 -6.100 -6.527 1.00 98.44 97 ARG A N 1
ATOM 765 C CA . ARG A 1 97 ? 11.792 -4.988 -5.572 1.00 98.44 97 ARG A CA 1
ATOM 766 C C . ARG A 1 97 ? 10.822 -5.289 -4.435 1.00 98.44 97 ARG A C 1
ATOM 768 O O . ARG A 1 97 ? 10.052 -6.252 -4.488 1.00 98.44 97 ARG A O 1
ATOM 775 N N . GLY A 1 98 ? 10.878 -4.494 -3.372 1.00 98.31 98 GLY A N 1
ATOM 776 C CA . GLY A 1 98 ? 9.984 -4.667 -2.238 1.00 98.31 98 GLY A CA 1
ATOM 777 C C . GLY A 1 98 ? 9.685 -3.371 -1.504 1.00 98.31 98 GLY A C 1
ATOM 778 O O . GLY A 1 98 ? 10.575 -2.549 -1.294 1.00 98.31 98 GLY A O 1
ATOM 779 N N . ASP A 1 99 ? 8.433 -3.238 -1.084 1.00 98.75 99 ASP A N 1
ATOM 780 C CA . ASP A 1 99 ? 7.959 -2.176 -0.205 1.00 98.75 99 ASP A CA 1
ATOM 781 C C . ASP A 1 99 ? 7.195 -2.809 0.961 1.00 98.75 99 ASP A C 1
ATOM 783 O O . ASP A 1 99 ? 6.223 -3.548 0.766 1.00 98.75 99 ASP A O 1
ATOM 787 N N . GLU A 1 100 ? 7.621 -2.526 2.188 1.00 98.56 100 GLU A N 1
ATOM 788 C CA . GLU A 1 100 ? 6.985 -3.033 3.402 1.00 98.56 100 GLU A CA 1
ATOM 789 C C . GLU A 1 100 ? 6.915 -1.971 4.495 1.00 98.56 100 GLU A C 1
ATOM 791 O O . GLU A 1 100 ? 7.684 -1.011 4.504 1.00 98.56 100 GLU A O 1
ATOM 796 N N . GLY A 1 101 ? 5.979 -2.148 5.422 1.00 98.44 101 GLY A N 1
ATOM 797 C CA . GLY A 1 101 ? 5.873 -1.298 6.596 1.00 98.44 101 GLY A CA 1
ATOM 798 C C . GLY A 1 101 ? 4.525 -1.411 7.296 1.00 98.44 101 GLY A C 1
ATOM 799 O O . GLY A 1 101 ? 3.680 -2.246 6.961 1.00 98.44 101 GLY A O 1
ATOM 800 N N . LEU A 1 102 ? 4.322 -0.546 8.286 1.00 98.62 102 LEU A N 1
ATOM 801 C CA . LEU A 1 102 ? 3.093 -0.486 9.071 1.00 98.62 102 LEU A CA 1
ATOM 802 C C . LEU A 1 102 ? 2.163 0.606 8.544 1.00 98.62 102 LEU A C 1
ATOM 804 O O . LEU A 1 102 ? 2.576 1.743 8.331 1.00 98.62 102 LEU A O 1
ATOM 808 N N . LEU A 1 103 ? 0.892 0.261 8.381 1.00 98.56 103 LEU A N 1
ATOM 809 C CA . LEU A 1 103 ? -0.206 1.217 8.346 1.00 98.56 103 LEU A CA 1
ATOM 810 C C . LEU A 1 103 ? -0.600 1.508 9.794 1.00 98.56 103 LEU A C 1
ATOM 812 O O . LEU A 1 103 ? -0.861 0.561 10.531 1.00 98.56 103 LEU A O 1
ATOM 816 N N . THR A 1 104 ? -0.653 2.775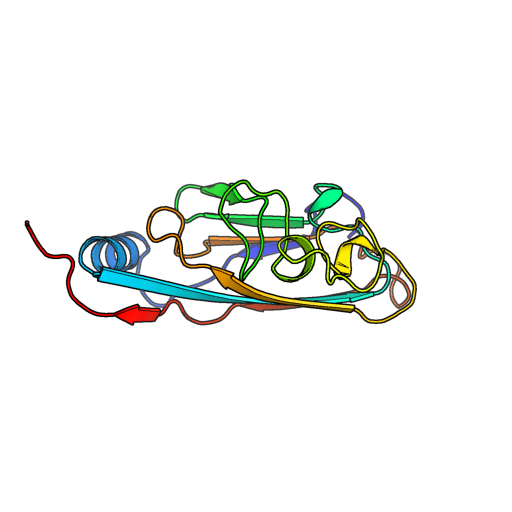 10.199 1.00 97.00 104 THR A N 1
ATOM 817 C CA . THR A 1 104 ? -0.857 3.174 11.612 1.00 97.00 104 THR A CA 1
ATOM 818 C C . THR A 1 104 ? -2.045 4.117 11.821 1.00 97.00 104 THR A C 1
ATOM 820 O O . THR A 1 104 ? -2.427 4.437 12.945 1.00 97.00 104 THR A O 1
ATOM 823 N N . SER A 1 105 ? -2.695 4.565 10.742 1.00 95.50 105 SER A N 1
ATOM 824 C CA . SER A 1 105 ? -3.860 5.444 10.855 1.00 95.50 105 SER A CA 1
ATOM 825 C C . SER A 1 105 ? -5.083 4.675 11.366 1.00 95.50 105 SER A C 1
ATOM 827 O O . SER A 1 105 ? -5.795 4.023 10.595 1.00 95.50 105 SER A O 1
ATOM 829 N N . ARG A 1 106 ? -5.391 4.804 12.665 1.00 95.38 106 ARG A N 1
ATOM 830 C CA . ARG A 1 106 ? -6.616 4.256 13.293 1.00 95.38 106 ARG A CA 1
ATOM 831 C C . ARG A 1 106 ? -7.900 4.677 12.569 1.00 95.38 106 ARG A C 1
ATOM 833 O O . ARG A 1 106 ? -8.875 3.920 12.522 1.00 95.38 106 ARG A O 1
ATOM 840 N N . ALA A 1 107 ? -7.901 5.874 11.983 1.00 95.00 107 ALA A N 1
ATOM 841 C CA . ALA A 1 107 ? -9.025 6.396 11.212 1.00 95.00 107 ALA A CA 1
ATOM 842 C C . ALA A 1 107 ? -9.274 5.618 9.905 1.00 95.00 107 ALA A C 1
ATOM 844 O O . ALA A 1 107 ? -10.405 5.603 9.423 1.00 95.00 107 ALA A O 1
ATOM 845 N N . ALA A 1 108 ? -8.252 4.963 9.344 1.00 96.81 108 ALA A N 1
ATOM 846 C CA . ALA A 1 108 ? -8.327 4.238 8.073 1.00 96.81 108 ALA A CA 1
ATOM 847 C C . ALA A 1 108 ? -8.260 2.705 8.221 1.00 96.81 108 ALA A C 1
ATOM 849 O O . ALA A 1 108 ? -8.785 1.987 7.368 1.00 96.81 108 ALA A O 1
ATOM 850 N N . LEU A 1 109 ? -7.675 2.192 9.305 1.00 97.81 109 LEU A N 1
ATOM 851 C CA . LEU A 1 109 ? -7.629 0.758 9.611 1.00 97.81 109 LEU A CA 1
ATOM 852 C C . LEU A 1 109 ? -8.994 0.196 10.042 1.00 97.81 109 LEU A C 1
ATOM 854 O O . LEU A 1 109 ? -9.834 0.949 10.514 1.00 97.81 109 LEU A O 1
ATOM 858 N N . PRO A 1 110 ? -9.236 -1.121 9.978 1.00 98.25 110 PRO A N 1
ATOM 859 C CA . PRO A 1 110 ? -8.430 -2.133 9.290 1.00 98.25 110 PRO A CA 1
ATOM 860 C C . PRO A 1 110 ? -8.396 -1.953 7.765 1.00 98.25 110 PRO A C 1
ATOM 862 O O . PRO A 1 110 ? -9.313 -1.379 7.177 1.00 98.25 110 PRO A O 1
ATOM 865 N N . LEU A 1 111 ? -7.364 -2.505 7.123 1.00 98.44 111 LEU A N 1
ATOM 866 C CA . LEU A 1 111 ? -7.302 -2.657 5.670 1.00 98.44 111 LEU A CA 1
ATOM 867 C C . LEU A 1 111 ? -8.393 -3.629 5.209 1.00 98.44 111 LEU A C 1
ATOM 869 O O . LEU A 1 111 ? -8.434 -4.788 5.612 1.00 98.44 111 LEU A O 1
ATOM 873 N N . ARG A 1 112 ? -9.281 -3.169 4.332 1.00 98.19 112 ARG A N 1
ATOM 874 C CA . ARG A 1 112 ? -10.423 -3.947 3.841 1.00 98.19 112 ARG A CA 1
ATOM 875 C C . ARG A 1 112 ? -10.102 -4.751 2.587 1.00 98.19 112 ARG A C 1
ATOM 877 O O . ARG A 1 112 ? -10.550 -5.887 2.461 1.00 98.19 112 ARG A O 1
ATOM 884 N N . ALA A 1 113 ? -9.356 -4.165 1.658 1.00 98.62 113 ALA A N 1
ATOM 885 C CA . ALA A 1 113 ? -8.955 -4.833 0.427 1.00 98.62 113 ALA A CA 1
ATOM 886 C C . ALA A 1 113 ? -7.639 -4.269 -0.116 1.00 98.62 113 ALA A C 1
ATOM 888 O O . ALA A 1 113 ? -7.286 -3.126 0.168 1.00 98.62 113 ALA A O 1
ATOM 889 N N . LEU A 1 114 ? -6.946 -5.064 -0.924 1.00 98.62 114 LEU A N 1
ATOM 890 C CA . LEU A 1 114 ? -5.801 -4.648 -1.728 1.00 98.62 114 LEU A CA 1
ATOM 891 C C . LEU A 1 114 ? -6.157 -4.752 -3.211 1.00 98.62 114 LEU A C 1
ATOM 893 O O . LEU A 1 114 ? -6.750 -5.748 -3.629 1.00 98.62 114 LEU A O 1
ATOM 897 N N . HIS A 1 115 ? -5.769 -3.742 -3.983 1.00 98.69 115 HIS A N 1
ATOM 898 C CA . HIS A 1 115 ? -5.860 -3.721 -5.435 1.00 98.69 115 HIS A CA 1
ATOM 899 C C . HIS A 1 115 ? -4.477 -3.605 -6.067 1.00 98.69 115 HIS A C 1
ATOM 901 O O . HIS A 1 115 ? -3.652 -2.828 -5.586 1.00 98.69 115 HIS A O 1
ATOM 907 N N . LEU A 1 116 ? -4.251 -4.364 -7.139 1.00 98.38 116 LEU A N 1
ATOM 908 C CA . LEU A 1 116 ? -3.037 -4.338 -7.963 1.00 98.38 116 LEU A CA 1
ATOM 909 C C . LEU A 1 116 ? -3.420 -4.467 -9.452 1.00 98.38 116 LEU A C 1
ATOM 911 O O . LEU A 1 116 ? -4.474 -5.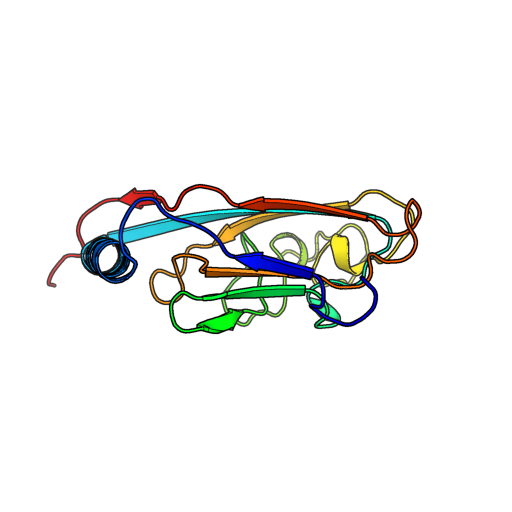019 -9.772 1.00 98.38 116 LEU A O 1
ATOM 915 N N . GLY A 1 117 ? -2.578 -3.958 -10.346 1.00 97.81 117 GLY A N 1
ATOM 916 C CA . GLY A 1 117 ? -2.661 -4.117 -11.806 1.00 97.81 117 GLY A CA 1
ATOM 917 C C . GLY A 1 117 ? -1.313 -4.576 -12.365 1.00 97.81 117 GLY A C 1
ATOM 918 O O . GLY A 1 117 ? -0.461 -4.969 -11.571 1.00 97.81 117 GLY A O 1
ATOM 919 N N . ASP A 1 118 ? -1.118 -4.511 -13.684 1.00 97.00 118 ASP A N 1
ATOM 920 C CA . ASP A 1 118 ? 0.192 -4.731 -14.338 1.00 97.00 118 ASP A CA 1
ATOM 921 C C . ASP A 1 118 ? 0.840 -6.073 -13.956 1.00 97.00 118 ASP A C 1
ATOM 923 O O . ASP A 1 118 ? 1.949 -6.156 -13.443 1.00 97.00 118 ASP A O 1
ATOM 927 N N . THR A 1 119 ? 0.058 -7.145 -14.043 1.00 95.56 119 THR A N 1
ATOM 928 C CA . THR A 1 119 ? 0.458 -8.516 -13.683 1.00 95.56 119 THR A CA 1
ATOM 929 C C . THR A 1 119 ? -0.093 -9.506 -14.708 1.00 95.56 119 THR A C 1
ATOM 931 O O . THR A 1 119 ? -0.648 -10.555 -14.353 1.00 95.56 119 THR A O 1
ATOM 934 N N . ARG A 1 120 ? -0.116 -9.146 -15.994 1.00 95.06 120 ARG A N 1
ATOM 935 C CA . ARG A 1 120 ? -0.625 -10.032 -17.054 1.00 95.06 120 ARG A CA 1
ATOM 936 C C . ARG A 1 120 ? 0.492 -10.887 -17.621 1.00 95.06 120 ARG A C 1
ATOM 938 O O . ARG A 1 120 ? 0.271 -12.085 -17.809 1.00 95.06 120 ARG A O 1
ATOM 945 N N . ASP A 1 121 ? 1.663 -10.304 -17.821 1.00 94.81 121 ASP A N 1
ATOM 946 C CA . ASP A 1 121 ? 2.717 -10.914 -18.620 1.00 94.81 121 ASP A CA 1
ATOM 947 C C . ASP A 1 121 ? 3.701 -11.700 -17.750 1.00 94.81 121 ASP A C 1
ATOM 949 O O . ASP A 1 121 ? 4.906 -11.459 -17.727 1.00 94.81 121 ASP A O 1
ATOM 953 N N . ALA A 1 122 ? 3.197 -12.681 -17.000 1.00 91.44 122 ALA A N 1
ATOM 954 C CA . ALA A 1 122 ? 4.053 -13.581 -16.234 1.00 91.44 122 ALA A CA 1
ATOM 955 C C . ALA A 1 122 ? 4.959 -14.418 -17.174 1.00 91.44 122 ALA A C 1
ATOM 957 O O . ALA A 1 122 ? 4.484 -14.928 -18.189 1.00 91.44 122 ALA A O 1
ATOM 958 N N . PRO A 1 123 ? 6.252 -14.620 -16.844 1.00 92.81 123 PRO A N 1
ATOM 959 C CA . PRO A 1 123 ? 6.905 -14.286 -15.579 1.00 92.81 123 PRO A CA 1
ATOM 960 C C . PRO A 1 123 ? 7.617 -12.920 -15.590 1.00 92.81 123 PRO A C 1
ATOM 962 O O . PRO A 1 123 ? 8.490 -12.691 -14.757 1.00 92.81 123 PRO A O 1
ATOM 965 N N . LEU A 1 124 ? 7.343 -12.022 -16.539 1.00 95.81 124 LEU A N 1
ATOM 966 C CA . LEU A 1 124 ? 7.923 -10.674 -16.549 1.00 95.81 124 LEU A CA 1
ATOM 967 C C . LEU A 1 124 ? 7.304 -9.811 -15.452 1.00 95.81 124 LEU A C 1
ATOM 969 O O . LEU A 1 124 ? 8.050 -9.269 -14.639 1.00 95.81 124 LEU A O 1
ATOM 973 N N . GLU A 1 125 ? 5.976 -9.804 -15.388 1.00 97.69 125 GLU A N 1
ATOM 974 C CA . GLU A 1 125 ? 5.180 -9.001 -14.461 1.00 97.69 125 GLU A CA 1
ATOM 975 C C . GLU A 1 125 ? 4.602 -9.858 -13.337 1.00 97.69 125 GLU A C 1
ATOM 977 O O . GLU A 1 125 ? 3.771 -10.746 -13.563 1.00 97.69 125 GLU A O 1
ATOM 982 N N . MET A 1 126 ? 5.045 -9.628 -12.103 1.00 97.81 126 MET A N 1
ATOM 983 C CA . MET A 1 126 ? 4.600 -10.418 -10.956 1.00 97.81 126 MET A CA 1
ATOM 984 C C . MET A 1 126 ? 4.552 -9.592 -9.679 1.00 97.81 126 MET A C 1
ATOM 986 O O . MET A 1 126 ? 5.399 -8.735 -9.431 1.00 97.81 126 MET A O 1
ATOM 990 N N . ALA A 1 127 ? 3.591 -9.928 -8.821 1.00 97.88 127 ALA A N 1
ATOM 991 C CA . ALA A 1 127 ? 3.443 -9.328 -7.508 1.00 97.88 127 ALA A CA 1
ATOM 992 C C . ALA A 1 127 ? 3.014 -10.369 -6.467 1.00 97.88 127 ALA A C 1
ATOM 994 O O . ALA A 1 127 ? 2.057 -11.116 -6.669 1.00 97.88 127 ALA A O 1
ATOM 995 N N . TYR A 1 128 ? 3.685 -10.367 -5.319 1.00 98.25 128 TYR A N 1
ATOM 996 C CA . TYR A 1 128 ? 3.327 -11.132 -4.131 1.00 98.25 128 TYR A CA 1
ATOM 997 C C . TYR A 1 128 ? 3.076 -10.164 -2.983 1.00 98.25 128 TYR A C 1
ATOM 999 O O . TYR A 1 128 ? 3.922 -9.327 -2.673 1.00 98.25 128 TYR A O 1
ATOM 1007 N N . HIS A 1 129 ? 1.919 -10.274 -2.335 1.00 98.31 129 HIS A N 1
ATOM 1008 C CA . HIS A 1 129 ? 1.570 -9.421 -1.202 1.00 98.31 129 HIS A CA 1
ATOM 1009 C C . HIS A 1 129 ? 1.454 -10.222 0.091 1.00 98.31 129 HIS A C 1
ATOM 1011 O O . HIS A 1 129 ? 1.083 -11.397 0.090 1.00 98.31 129 HIS A O 1
ATOM 1017 N N . THR A 1 130 ? 1.727 -9.543 1.201 1.00 98.62 130 THR A N 1
ATOM 1018 C CA . THR A 1 130 ? 1.446 -10.031 2.551 1.00 98.62 130 THR A CA 1
ATOM 1019 C C . THR A 1 130 ? 0.668 -8.964 3.300 1.00 98.62 130 THR A C 1
ATOM 1021 O O . THR A 1 130 ? 1.113 -7.821 3.410 1.00 98.62 130 THR A O 1
ATOM 1024 N N . ILE A 1 131 ? -0.473 -9.352 3.866 1.00 98.56 131 ILE A N 1
ATOM 1025 C CA . ILE A 1 131 ? -1.296 -8.501 4.727 1.00 98.56 131 ILE A CA 1
ATOM 1026 C C . ILE A 1 131 ? -1.282 -9.115 6.124 1.00 98.56 131 ILE A C 1
ATOM 1028 O O . ILE A 1 131 ? -1.750 -10.234 6.336 1.00 98.56 131 ILE A O 1
ATOM 1032 N N . GLY A 1 132 ? -0.698 -8.393 7.075 1.00 98.19 132 GLY A N 1
ATOM 1033 C CA . GLY A 1 132 ? -0.600 -8.805 8.466 1.00 98.19 132 GLY A CA 1
ATOM 1034 C C . GLY A 1 132 ? -1.922 -8.673 9.219 1.00 98.19 132 GLY A C 1
ATOM 1035 O O . GLY A 1 132 ? -2.881 -8.045 8.762 1.00 98.19 132 GLY A O 1
ATOM 1036 N N . LYS A 1 133 ? -1.953 -9.244 10.426 1.00 97.88 133 LYS A N 1
ATOM 1037 C CA . LYS A 1 133 ? -3.065 -9.069 11.369 1.00 97.88 133 LYS A CA 1
ATOM 1038 C C . LYS A 1 133 ? -3.185 -7.598 11.772 1.00 97.88 133 LYS A C 1
ATOM 1040 O O . LYS A 1 133 ? -2.167 -6.931 11.950 1.00 97.88 133 LYS A O 1
ATOM 1045 N N . LEU A 1 134 ? -4.415 -7.131 11.982 1.00 98.38 134 LEU A N 1
ATOM 1046 C CA . LEU A 1 134 ? -4.645 -5.897 12.729 1.00 98.38 134 LEU A CA 1
ATOM 1047 C C . LEU A 1 134 ? -4.192 -6.124 14.176 1.00 98.38 134 LEU A C 1
ATOM 1049 O O . LEU A 1 134 ? -4.598 -7.103 14.806 1.00 98.38 134 LEU A O 1
ATOM 1053 N N . ARG A 1 135 ? -3.363 -5.226 14.699 1.00 98.25 135 ARG A N 1
ATOM 1054 C CA . ARG A 1 135 ? -2.924 -5.225 16.094 1.00 98.25 135 ARG A CA 1
ATOM 1055 C C . ARG A 1 135 ? -3.331 -3.903 16.709 1.00 98.25 135 ARG A C 1
ATOM 1057 O O . ARG A 1 135 ? -2.977 -2.864 16.178 1.00 98.25 135 ARG A O 1
ATOM 1064 N N . CYS A 1 136 ? -4.063 -3.953 17.812 1.00 98.00 136 CYS A N 1
ATOM 1065 C CA . CYS A 1 136 ? -4.469 -2.775 18.567 1.00 98.00 136 CYS A CA 1
ATOM 1066 C C . CYS A 1 136 ? -4.001 -2.924 20.012 1.00 98.00 136 CYS A C 1
ATOM 1068 O O . CYS A 1 136 ? -4.007 -4.034 20.550 1.00 98.00 136 CYS A O 1
ATOM 1070 N N . ARG A 1 137 ? -3.554 -1.827 20.622 1.00 96.69 137 ARG A N 1
ATOM 1071 C CA . ARG A 1 137 ? -2.975 -1.808 21.970 1.00 96.69 137 ARG A CA 1
ATOM 1072 C C . ARG A 1 137 ? -3.427 -0.569 22.734 1.00 96.69 137 ARG A C 1
ATOM 1074 O O . ARG A 1 137 ? -3.792 0.445 22.139 1.00 96.69 137 ARG A O 1
ATOM 1081 N N . GLY A 1 138 ? -3.363 -0.683 24.060 1.00 95.94 138 GLY A N 1
ATOM 1082 C CA . GLY A 1 138 ? -3.742 0.367 25.001 1.00 95.94 138 GLY A CA 1
ATOM 1083 C C . GLY A 1 138 ? -5.222 0.745 24.933 1.00 95.94 138 GLY A C 1
ATOM 1084 O O . GLY A 1 138 ? -6.016 0.126 24.221 1.00 95.94 138 GLY A O 1
ATOM 1085 N N . ARG A 1 139 ? -5.589 1.769 25.705 1.00 92.62 139 ARG A N 1
ATOM 1086 C CA . ARG A 1 139 ? -6.936 2.339 25.758 1.00 92.62 139 ARG A CA 1
ATOM 1087 C C . ARG A 1 139 ? -6.836 3.823 25.427 1.00 92.62 139 ARG A C 1
ATOM 1089 O O . ARG A 1 139 ? -6.006 4.508 26.013 1.00 92.62 139 ARG A O 1
ATOM 1096 N N . ALA A 1 140 ? -7.645 4.303 24.490 1.00 82.94 140 ALA A N 1
ATOM 1097 C CA . ALA A 1 140 ? -7.766 5.730 24.233 1.00 82.94 140 ALA A CA 1
ATOM 1098 C C . ALA A 1 140 ? -8.295 6.402 25.513 1.00 82.94 140 ALA A C 1
ATOM 1100 O O . ALA A 1 140 ? -9.345 6.003 26.026 1.00 82.94 140 ALA A O 1
ATOM 1101 N N . GLY A 1 141 ? -7.522 7.335 26.072 1.00 74.44 141 GLY A N 1
ATOM 1102 C CA . GLY A 1 141 ? -7.936 8.130 27.225 1.00 74.44 141 GLY A CA 1
ATOM 1103 C C . GLY A 1 141 ? -9.032 9.118 26.832 1.00 74.44 141 GLY A C 1
ATOM 1104 O O . GLY A 1 141 ? -9.020 9.635 25.715 1.00 74.44 141 GLY A O 1
ATOM 1105 N N . ASN A 1 142 ? -9.981 9.342 27.741 1.00 59.00 142 ASN A N 1
ATOM 1106 C CA . ASN A 1 142 ? -10.790 10.556 27.731 1.00 59.00 142 ASN A CA 1
ATOM 1107 C C . ASN A 1 142 ? -9.972 11.605 28.489 1.00 59.00 142 ASN A C 1
ATOM 1109 O O . ASN A 1 142 ? -10.052 11.632 29.718 1.00 59.00 142 ASN A O 1
ATOM 1113 N N . ASP A 1 143 ? -9.173 12.385 27.769 1.00 49.41 143 ASP A N 1
ATOM 1114 C CA . ASP A 1 143 ? -8.651 13.650 28.291 1.00 49.41 143 ASP A CA 1
ATOM 1115 C C . ASP A 1 143 ? -9.673 14.756 27.997 1.00 49.41 143 ASP A C 1
ATOM 1117 O O . ASP A 1 143 ? -10.144 14.827 26.833 1.00 49.41 143 ASP A O 1
#

Mean predicted aligned error: 3.09 Å

Sequence (143 aa):
CEEAGCYRRDVRYDAKFHQIRALVAVSSDCEQHVKLHCRHIRFLGAGWGWWVSWDGRRMFHWGGAEPGSGKCACGMTDSCYAPGKPCNCDANDHIWRGDEGLLTSRAALPLRALHLGDTRDAPLEMAYHTIGKLRCRGRAGND